Protein AF-A0A841CYA1-F1 (afdb_monomer_lite)

Structure (mmCIF, N/CA/C/O backbone):
data_AF-A0A841CYA1-F1
#
_entry.id   AF-A0A841CYA1-F1
#
loop_
_atom_site.group_PDB
_atom_site.id
_atom_site.type_symbol
_atom_site.label_atom_id
_atom_site.label_alt_id
_atom_site.label_comp_id
_atom_site.label_asym_id
_atom_site.label_entity_id
_atom_site.label_seq_id
_atom_site.pdbx_PDB_ins_code
_atom_site.Cartn_x
_atom_site.Cartn_y
_atom_site.Cartn_z
_atom_site.occupancy
_atom_site.B_iso_or_equiv
_atom_site.auth_seq_id
_atom_site.auth_comp_id
_atom_site.auth_asym_id
_atom_site.auth_atom_id
_atom_site.pdbx_PDB_model_num
ATOM 1 N N . MET A 1 1 ? -9.476 33.398 36.939 1.00 43.38 1 MET A N 1
ATOM 2 C CA . MET A 1 1 ? -9.231 31.970 36.635 1.00 43.38 1 MET A CA 1
ATOM 3 C C . MET A 1 1 ? -8.908 31.826 35.151 1.00 43.38 1 MET A C 1
ATOM 5 O O . MET A 1 1 ? -9.778 32.150 34.350 1.00 43.38 1 MET A O 1
ATOM 9 N N . PRO A 1 2 ? -7.679 31.450 34.750 1.00 40.94 2 PRO A N 1
ATOM 10 C CA . PRO A 1 2 ? -7.317 31.384 33.336 1.00 40.94 2 PRO A CA 1
ATOM 11 C C . PRO A 1 2 ? -7.799 30.070 32.703 1.00 40.94 2 PRO A C 1
ATOM 13 O O . PRO A 1 2 ? -7.555 28.984 33.229 1.00 40.94 2 PRO A O 1
ATOM 16 N N . LYS A 1 3 ? -8.497 30.185 31.566 1.00 44.31 3 LYS A N 1
ATOM 17 C CA . LYS A 1 3 ? -8.973 29.069 30.737 1.00 44.31 3 LYS A CA 1
ATOM 18 C C . LYS A 1 3 ? -7.765 28.346 30.132 1.00 44.31 3 LYS A C 1
ATOM 20 O O . LYS A 1 3 ? -6.968 28.961 29.427 1.00 44.31 3 LYS A O 1
ATOM 25 N N . LYS A 1 4 ? -7.600 27.056 30.441 1.00 46.16 4 LYS A N 1
ATOM 26 C CA . LYS A 1 4 ? -6.505 26.234 29.916 1.00 46.16 4 LYS A CA 1
ATOM 27 C C . LYS A 1 4 ? -6.812 25.785 28.484 1.00 46.16 4 LYS A C 1
ATOM 29 O O . LYS A 1 4 ? -7.894 25.297 28.192 1.00 46.16 4 LYS A O 1
ATOM 34 N N . PHE A 1 5 ? -5.807 25.993 27.643 1.00 46.50 5 PHE A N 1
ATOM 35 C CA . PHE A 1 5 ? -5.647 25.624 26.242 1.00 46.50 5 PHE A CA 1
ATOM 36 C C . PHE A 1 5 ? -6.224 24.251 25.852 1.00 46.50 5 PHE A C 1
ATOM 38 O O . PHE A 1 5 ? -5.691 23.216 26.250 1.00 46.50 5 PHE A O 1
ATOM 45 N N . GLU A 1 6 ? -7.209 24.247 24.952 1.00 38.31 6 GLU A N 1
ATOM 46 C CA . GLU A 1 6 ? -7.461 23.114 24.057 1.00 38.31 6 GLU A CA 1
ATOM 47 C C . GLU A 1 6 ? -6.358 23.082 22.995 1.00 38.31 6 GLU A C 1
ATOM 49 O O . GLU A 1 6 ? -6.368 23.836 22.019 1.00 38.31 6 GLU A O 1
ATOM 54 N N . ARG A 1 7 ? -5.373 22.199 23.174 1.00 43.72 7 ARG A N 1
ATOM 55 C CA . ARG A 1 7 ? -4.526 21.789 22.054 1.00 43.72 7 ARG A CA 1
ATOM 56 C C . ARG A 1 7 ? -5.351 20.841 21.191 1.00 43.72 7 ARG A C 1
ATOM 58 O O . ARG A 1 7 ? -5.542 19.685 21.557 1.00 43.72 7 ARG A O 1
ATOM 65 N N . ARG A 1 8 ? -5.845 21.338 20.052 1.00 40.09 8 ARG A N 1
ATOM 66 C CA . ARG A 1 8 ? -6.346 20.479 18.971 1.00 40.09 8 ARG A CA 1
ATOM 67 C C . ARG A 1 8 ? -5.257 19.452 18.636 1.00 40.09 8 ARG A C 1
ATOM 69 O O . ARG A 1 8 ? -4.107 19.866 18.467 1.00 40.09 8 ARG A O 1
ATOM 76 N N . PRO A 1 9 ? -5.570 18.154 18.513 1.00 40.59 9 PRO A N 1
ATOM 77 C CA . PRO A 1 9 ? -4.630 17.222 17.920 1.00 40.59 9 PRO A CA 1
ATOM 78 C C . PRO A 1 9 ? -4.410 17.668 16.474 1.00 40.59 9 PRO A C 1
ATOM 80 O O . PRO A 1 9 ? -5.322 17.639 15.650 1.00 40.59 9 PRO A O 1
ATOM 83 N N . THR A 1 10 ? -3.209 18.156 16.174 1.00 39.44 10 THR A N 1
ATOM 84 C CA . THR A 1 10 ? -2.743 18.313 14.800 1.00 39.44 10 THR A CA 1
ATOM 85 C C . THR A 1 10 ? -2.627 16.915 14.222 1.00 39.44 10 THR A C 1
ATOM 87 O O . THR A 1 10 ? -1.620 16.239 14.426 1.00 39.44 10 THR A O 1
ATOM 90 N N . THR A 1 11 ? -3.683 16.465 13.544 1.00 42.78 11 THR A N 1
ATOM 91 C CA . THR A 1 11 ? -3.623 15.324 12.635 1.00 42.78 11 THR A CA 1
ATOM 92 C C . THR A 1 11 ? -2.419 15.556 11.725 1.00 42.78 11 THR A C 1
ATOM 94 O O . THR A 1 11 ? -2.371 16.609 11.078 1.00 42.78 11 THR A O 1
ATOM 97 N N . PRO A 1 12 ? -1.419 14.659 11.684 1.00 43.34 12 PRO A N 1
ATOM 98 C CA . PRO A 1 12 ? -0.366 14.787 10.697 1.00 43.34 12 PRO A CA 1
ATOM 99 C C . PRO A 1 12 ? -1.053 14.747 9.336 1.00 43.34 12 PRO A C 1
ATOM 101 O O . PRO A 1 12 ? -1.700 13.761 8.985 1.00 43.34 12 PRO A O 1
ATOM 104 N N . ALA A 1 13 ? -0.995 15.862 8.608 1.00 44.53 13 ALA A N 1
ATOM 105 C CA . ALA A 1 13 ? -1.482 15.914 7.246 1.00 44.53 13 ALA A CA 1
ATOM 106 C C . ALA A 1 13 ? -0.710 14.845 6.472 1.00 44.53 13 ALA A C 1
ATOM 108 O O . ALA A 1 13 ? 0.503 14.963 6.285 1.00 44.53 13 ALA A O 1
ATOM 109 N N . LEU A 1 14 ? -1.414 13.784 6.081 1.00 48.00 14 LEU A N 1
ATOM 110 C CA . LEU A 1 14 ? -0.942 12.789 5.132 1.00 48.00 14 LEU A CA 1
ATOM 111 C C . LEU A 1 14 ? -0.715 13.525 3.808 1.00 48.00 14 LEU A C 1
ATOM 113 O O . LEU A 1 14 ? -1.609 13.662 2.983 1.00 48.00 14 LEU A O 1
ATOM 117 N N . LYS A 1 15 ? 0.478 14.108 3.668 1.00 47.72 15 LYS A N 1
ATOM 118 C CA . LYS A 1 15 ? 0.966 14.820 2.484 1.00 47.72 15 LYS A CA 1
ATOM 119 C C . LYS A 1 15 ? 1.398 13.795 1.430 1.00 47.72 15 LYS A C 1
ATOM 121 O O . LYS A 1 15 ? 2.576 13.686 1.109 1.00 47.72 15 LYS A O 1
ATOM 126 N N . GLY A 1 16 ? 0.448 13.015 0.934 1.00 50.16 16 GLY A N 1
ATOM 127 C CA . GLY A 1 16 ? 0.568 12.323 -0.345 1.00 50.16 16 GLY A CA 1
ATOM 128 C C . GLY A 1 16 ? -0.517 12.879 -1.265 1.00 50.16 16 GLY A C 1
ATOM 129 O O . GLY A 1 16 ? -1.642 13.046 -0.786 1.00 50.16 16 GLY A O 1
ATOM 130 N N . PRO A 1 17 ? -0.224 13.235 -2.529 1.00 52.44 17 PRO A N 1
ATOM 131 C CA . PRO A 1 17 ? -1.298 13.498 -3.478 1.00 52.44 17 PRO A CA 1
ATOM 132 C C . PRO A 1 17 ? -2.207 12.255 -3.542 1.00 52.44 17 PRO A C 1
ATOM 134 O O . PRO A 1 17 ? -1.697 11.135 -3.436 1.00 52.44 17 PRO A O 1
ATOM 137 N N . PRO A 1 18 ? -3.539 12.416 -3.644 1.00 61.41 18 PRO A N 1
ATOM 138 C CA . PRO A 1 18 ? -4.407 11.276 -3.899 1.00 61.41 18 PRO A CA 1
ATOM 139 C C . PRO A 1 18 ? -3.948 10.625 -5.204 1.00 61.41 18 PRO A C 1
ATOM 141 O O . PRO A 1 18 ? -3.795 11.320 -6.207 1.00 61.41 18 PRO A O 1
ATOM 144 N N . MET A 1 19 ? -3.698 9.317 -5.166 1.00 70.94 19 MET A N 1
ATOM 145 C CA . MET A 1 19 ? -3.439 8.558 -6.384 1.00 70.94 19 MET A CA 1
ATOM 146 C C . MET A 1 19 ? -4.658 8.697 -7.290 1.00 70.94 19 MET A C 1
ATOM 148 O O . MET A 1 19 ? -5.793 8.495 -6.846 1.00 70.94 19 MET A O 1
ATOM 152 N N . ASP A 1 20 ? -4.425 9.099 -8.528 1.00 75.94 20 ASP A N 1
ATOM 153 C CA . ASP A 1 20 ? -5.474 9.262 -9.513 1.00 75.94 20 ASP A CA 1
ATOM 154 C C . ASP A 1 20 ? -5.816 7.913 -10.173 1.00 75.94 20 ASP A C 1
ATOM 156 O O . ASP A 1 20 ? -5.084 6.924 -10.086 1.00 75.94 20 ASP A O 1
ATOM 160 N N . THR A 1 21 ? -6.987 7.844 -10.807 1.00 73.62 21 THR A N 1
ATOM 161 C CA . THR A 1 21 ? -7.450 6.642 -11.520 1.00 73.62 21 THR A CA 1
ATOM 162 C C . THR A 1 21 ? -6.447 6.142 -12.577 1.00 73.62 21 THR A C 1
ATOM 164 O O . THR A 1 21 ? -6.281 4.924 -12.695 1.00 73.62 21 THR A O 1
ATOM 167 N N . PRO A 1 22 ? -5.744 7.024 -13.320 1.00 80.38 22 PRO A N 1
ATOM 168 C CA . PRO A 1 22 ? -4.643 6.621 -14.194 1.00 80.38 22 PRO A CA 1
ATOM 169 C C . PRO A 1 22 ? -3.505 5.897 -13.463 1.00 80.38 22 PRO A C 1
ATOM 171 O O . PRO A 1 22 ? -3.082 4.841 -13.929 1.00 80.38 22 PRO A O 1
ATOM 174 N N . GLY A 1 23 ? -3.051 6.396 -12.306 1.00 78.50 23 GLY A N 1
ATOM 175 C CA . GLY A 1 23 ? -1.992 5.757 -11.520 1.00 78.50 23 GLY A CA 1
ATOM 176 C C . GLY A 1 23 ? -2.353 4.350 -11.034 1.00 78.50 23 GLY A C 1
ATOM 177 O O . GLY A 1 23 ? -1.523 3.444 -11.099 1.00 78.50 23 GLY A O 1
ATOM 178 N N . LEU A 1 24 ? -3.608 4.132 -10.622 1.00 81.06 24 LEU A N 1
ATOM 179 C CA . LEU A 1 24 ? -4.105 2.801 -10.241 1.00 81.06 24 LEU A CA 1
ATOM 180 C C . LEU A 1 24 ? -4.174 1.840 -11.431 1.00 81.06 24 LEU A C 1
ATOM 182 O O . LEU A 1 24 ? -3.716 0.706 -11.332 1.00 81.06 24 LEU A O 1
ATOM 186 N N . THR A 1 25 ? -4.691 2.308 -12.569 1.00 87.25 25 THR A N 1
ATOM 187 C CA . THR A 1 25 ? -4.758 1.497 -13.797 1.00 87.25 25 THR A CA 1
ATOM 188 C C . THR A 1 25 ? -3.357 1.065 -14.223 1.00 87.25 25 THR A C 1
ATOM 190 O O . THR A 1 25 ? -3.116 -0.097 -14.538 1.00 87.25 25 THR A O 1
ATOM 193 N N . ARG A 1 26 ? -2.399 1.993 -14.151 1.00 85.31 26 ARG A N 1
ATOM 194 C CA . ARG A 1 26 ? -1.009 1.723 -14.496 1.00 85.31 26 ARG A CA 1
ATOM 195 C C . ARG A 1 26 ? -0.338 0.752 -13.529 1.00 85.31 26 ARG A C 1
ATOM 197 O O . ARG A 1 26 ? 0.447 -0.091 -13.954 1.00 85.31 26 ARG A O 1
ATOM 204 N N . PHE A 1 27 ? -0.652 0.842 -12.238 1.00 85.62 27 PHE A N 1
ATOM 205 C CA . PHE A 1 27 ? -0.204 -0.142 -11.256 1.00 85.62 27 PHE A CA 1
ATOM 206 C C . PHE A 1 27 ? -0.694 -1.550 -11.610 1.00 85.62 27 PHE A C 1
ATOM 208 O O . PHE A 1 27 ? 0.117 -2.475 -11.635 1.00 85.62 27 PHE A O 1
ATOM 215 N N . ASP A 1 28 ? -1.978 -1.700 -11.939 1.00 87.88 28 ASP A N 1
ATOM 216 C CA . ASP A 1 28 ? -2.567 -2.994 -12.296 1.00 87.88 28 ASP A CA 1
ATOM 217 C C . ASP A 1 28 ? -1.926 -3.586 -13.562 1.00 87.88 28 ASP A C 1
ATOM 219 O O . ASP A 1 28 ? -1.586 -4.770 -13.584 1.00 87.88 28 ASP A O 1
ATOM 223 N N . GLU A 1 29 ? -1.666 -2.767 -14.585 1.00 89.94 29 GLU A N 1
ATOM 224 C CA . GLU A 1 29 ? -0.945 -3.189 -15.797 1.00 89.94 29 GLU A CA 1
ATOM 225 C C . GLU A 1 29 ? 0.463 -3.718 -15.489 1.00 89.94 29 GLU A C 1
ATOM 227 O O . GLU A 1 29 ? 0.876 -4.761 -16.003 1.00 89.94 29 GLU A O 1
ATOM 232 N N . LEU A 1 30 ? 1.212 -3.011 -14.638 1.00 86.94 30 LEU A N 1
ATOM 233 C CA . LEU A 1 30 ? 2.573 -3.394 -14.262 1.00 86.94 30 LEU A CA 1
ATOM 234 C C . LEU A 1 30 ? 2.588 -4.666 -13.402 1.00 86.94 30 LEU A C 1
ATOM 236 O O . LEU A 1 30 ? 3.463 -5.518 -13.573 1.00 86.94 30 LEU A O 1
ATOM 240 N N . VAL A 1 31 ? 1.610 -4.823 -12.505 1.00 87.62 31 VAL A N 1
ATOM 241 C CA . VAL A 1 31 ? 1.420 -6.048 -11.714 1.00 87.62 31 VAL A CA 1
ATOM 242 C C . VAL A 1 31 ? 1.087 -7.227 -12.623 1.00 87.62 31 VAL A C 1
ATOM 244 O O . VAL A 1 31 ? 1.678 -8.295 -12.461 1.00 87.62 31 VAL A O 1
ATOM 247 N N . GLN A 1 32 ?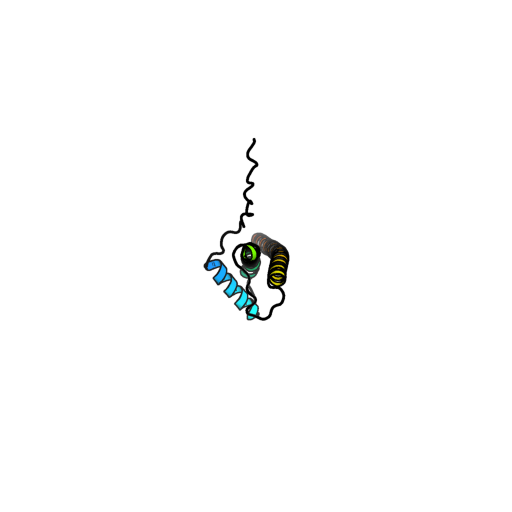 0.199 -7.035 -13.599 1.00 89.94 32 GLN A N 1
ATOM 248 C CA . GLN A 1 32 ? -0.158 -8.069 -14.566 1.00 89.94 32 GLN A CA 1
ATOM 249 C C . GLN A 1 32 ? 1.058 -8.493 -15.400 1.00 89.94 32 GLN A C 1
ATOM 251 O O . GLN A 1 32 ? 1.349 -9.683 -15.499 1.00 89.94 32 GLN A O 1
ATOM 256 N N . ALA A 1 33 ? 1.830 -7.535 -15.920 1.00 88.06 33 ALA A N 1
ATOM 257 C CA . ALA A 1 33 ? 3.049 -7.827 -16.672 1.00 88.06 33 ALA A CA 1
ATOM 258 C C . ALA A 1 33 ? 4.082 -8.611 -15.838 1.00 88.06 33 ALA A C 1
ATOM 260 O O . ALA A 1 33 ? 4.720 -9.536 -16.344 1.00 88.06 33 ALA A O 1
ATOM 261 N N . ALA A 1 34 ? 4.219 -8.284 -14.548 1.00 85.00 34 ALA A N 1
ATOM 262 C CA . ALA A 1 34 ? 5.078 -9.024 -13.628 1.00 85.00 34 ALA A CA 1
ATOM 263 C C . ALA A 1 34 ? 4.552 -10.443 -13.341 1.00 85.00 34 ALA A C 1
ATOM 265 O O . ALA A 1 34 ? 5.343 -11.386 -13.293 1.00 85.00 34 ALA A O 1
ATOM 266 N N . ALA A 1 35 ? 3.236 -10.612 -13.177 1.00 88.75 35 ALA A N 1
ATOM 267 C CA . ALA A 1 35 ? 2.599 -11.914 -12.970 1.00 88.75 35 ALA A CA 1
ATOM 268 C C . ALA A 1 35 ? 2.761 -12.840 -14.186 1.00 88.75 35 ALA A C 1
ATOM 270 O O . ALA A 1 35 ? 2.940 -14.047 -14.033 1.00 88.75 35 ALA A O 1
ATOM 271 N N . GLU A 1 36 ? 2.761 -12.264 -15.385 1.00 93.31 36 GLU A N 1
ATOM 272 C CA . GLU A 1 36 ? 3.011 -12.960 -16.649 1.00 93.31 36 GLU A CA 1
ATOM 273 C C . GLU A 1 36 ? 4.502 -13.235 -16.909 1.00 93.31 36 GLU A C 1
ATOM 275 O O . GLU A 1 36 ? 4.840 -13.853 -17.918 1.00 93.31 36 GLU A O 1
ATOM 280 N N . LEU A 1 37 ? 5.403 -12.794 -16.017 1.00 86.38 37 LEU A N 1
ATOM 281 C CA . LEU A 1 37 ? 6.861 -12.856 -16.194 1.00 86.38 37 LEU A CA 1
ATOM 282 C C . LEU A 1 37 ? 7.322 -12.236 -17.525 1.00 86.38 37 LEU A C 1
ATOM 284 O O . LEU A 1 37 ? 8.343 -12.634 -18.095 1.00 86.38 37 LEU A O 1
ATOM 288 N N . ARG A 1 38 ? 6.567 -11.252 -18.028 1.00 90.12 38 ARG A N 1
ATOM 289 C CA . ARG A 1 38 ? 6.897 -10.546 -19.262 1.00 90.12 38 ARG A CA 1
ATOM 290 C C . ARG A 1 38 ? 8.172 -9.721 -19.045 1.00 90.12 38 ARG A C 1
ATOM 292 O O . ARG A 1 38 ? 8.305 -9.073 -18.004 1.00 90.12 38 ARG A O 1
ATOM 299 N N . PRO A 1 39 ? 9.093 -9.674 -20.024 1.00 86.19 39 PRO A N 1
ATOM 300 C CA . PRO A 1 39 ? 10.184 -8.709 -20.006 1.00 86.19 39 PRO A CA 1
ATOM 301 C C . PRO A 1 39 ? 9.633 -7.282 -19.941 1.00 86.19 39 PRO A C 1
ATOM 303 O O . PRO A 1 39 ? 8.768 -6.906 -20.736 1.00 86.19 39 PRO A O 1
ATOM 306 N N . LEU A 1 40 ? 10.129 -6.506 -18.981 1.00 83.81 40 LEU A N 1
ATOM 307 C CA . LEU A 1 40 ? 9.760 -5.108 -18.795 1.00 83.81 40 LEU A CA 1
ATOM 308 C C . LEU A 1 40 ? 10.804 -4.209 -19.444 1.00 83.81 40 LEU A C 1
ATOM 310 O O . LEU A 1 40 ? 12.005 -4.403 -19.244 1.00 83.81 40 LEU A O 1
ATOM 314 N N . GLU A 1 41 ? 10.338 -3.204 -20.176 1.00 86.62 41 GLU A N 1
ATOM 315 C CA . GLU A 1 41 ? 11.209 -2.186 -20.753 1.00 86.62 41 GLU A CA 1
ATOM 316 C C . GLU A 1 41 ? 11.827 -1.312 -19.653 1.00 86.62 41 GLU A C 1
ATOM 318 O O . GLU A 1 41 ? 11.262 -1.130 -18.570 1.00 86.62 41 GLU A O 1
ATOM 323 N N . LEU A 1 42 ? 12.983 -0.704 -19.930 1.00 81.31 42 LEU A N 1
ATOM 324 C CA . LEU A 1 42 ? 13.689 0.128 -18.946 1.00 81.31 42 LEU A CA 1
ATOM 325 C C . LEU A 1 42 ? 12.829 1.306 -18.439 1.00 81.31 42 LEU A C 1
ATOM 327 O O . LEU A 1 42 ? 12.903 1.673 -17.264 1.00 81.31 42 LEU A O 1
ATOM 331 N N . ALA A 1 43 ? 11.973 1.861 -19.303 1.00 82.81 43 ALA A N 1
ATOM 332 C CA . ALA A 1 43 ? 10.999 2.884 -18.930 1.00 82.81 43 ALA A CA 1
ATOM 333 C C . ALA A 1 43 ? 9.941 2.355 -17.942 1.00 82.81 43 ALA A C 1
ATOM 335 O O . ALA A 1 43 ? 9.634 3.031 -16.961 1.00 82.81 43 ALA A O 1
ATOM 336 N N . GLU A 1 44 ? 9.447 1.130 -18.149 1.00 85.12 44 GLU A N 1
ATOM 337 C CA . GLU A 1 44 ? 8.489 0.469 -17.252 1.00 85.12 44 GLU A CA 1
ATOM 338 C C . GLU A 1 44 ? 9.141 0.160 -15.895 1.00 85.12 44 GLU A C 1
ATOM 340 O O . GLU A 1 44 ? 8.554 0.411 -14.844 1.00 85.12 44 GLU A O 1
ATOM 345 N N . LEU A 1 45 ? 10.398 -0.297 -15.891 1.00 83.31 45 LEU A N 1
ATOM 346 C CA . LEU A 1 45 ? 11.172 -0.521 -14.664 1.00 83.31 45 LEU A CA 1
ATOM 347 C C . LEU A 1 45 ? 11.364 0.765 -13.853 1.00 83.31 45 LEU A C 1
ATOM 349 O O . LEU A 1 45 ? 11.250 0.754 -12.624 1.00 83.31 45 LEU A O 1
ATOM 353 N N . HIS A 1 46 ? 11.646 1.880 -14.528 1.00 82.56 46 HIS A N 1
ATOM 354 C CA . HIS A 1 46 ? 11.752 3.182 -13.879 1.00 82.56 46 HIS A CA 1
ATOM 355 C C . HIS A 1 46 ? 10.411 3.608 -13.266 1.00 82.56 46 HIS A C 1
ATOM 357 O O . HIS A 1 46 ? 10.366 4.038 -12.110 1.00 82.56 46 HIS A O 1
ATOM 363 N N . GLU A 1 47 ? 9.320 3.440 -14.009 1.00 84.38 47 GLU A N 1
ATOM 364 C CA . GLU A 1 47 ? 7.965 3.804 -13.595 1.00 84.38 47 GLU A CA 1
ATOM 365 C C . GLU A 1 47 ? 7.466 2.989 -12.391 1.00 84.38 47 GLU A C 1
ATOM 367 O O . GLU A 1 47 ? 6.905 3.567 -11.456 1.00 84.38 47 GLU A O 1
ATOM 372 N N . ILE A 1 48 ? 7.762 1.683 -12.336 1.00 85.44 48 ILE A N 1
ATOM 373 C CA . ILE A 1 48 ? 7.366 0.789 -11.230 1.00 85.44 48 ILE A CA 1
ATOM 374 C C . ILE A 1 48 ? 7.763 1.358 -9.870 1.00 85.44 48 ILE A C 1
ATOM 376 O O . ILE A 1 48 ? 6.976 1.328 -8.926 1.00 85.44 48 ILE A O 1
ATOM 380 N N . GLY A 1 49 ? 8.980 1.892 -9.748 1.00 83.31 49 GLY A N 1
ATOM 381 C CA . GLY A 1 49 ? 9.462 2.423 -8.477 1.00 83.31 49 GLY A CA 1
ATOM 382 C C . GLY A 1 49 ? 8.669 3.641 -7.983 1.00 83.31 49 GLY A C 1
ATOM 383 O O . GLY A 1 49 ? 8.480 3.793 -6.773 1.00 83.31 49 GLY A O 1
ATOM 384 N N . ALA A 1 50 ? 8.182 4.481 -8.902 1.00 84.81 50 ALA A N 1
ATOM 385 C CA . ALA A 1 50 ? 7.360 5.647 -8.585 1.00 84.81 50 ALA A CA 1
ATOM 386 C C . ALA A 1 50 ? 5.933 5.227 -8.209 1.00 84.81 50 ALA A C 1
ATOM 388 O O . ALA A 1 50 ? 5.484 5.532 -7.103 1.00 84.81 50 ALA A O 1
ATOM 389 N N . VAL A 1 51 ? 5.281 4.431 -9.062 1.00 86.50 51 VAL A N 1
ATOM 390 C CA . VAL A 1 51 ? 3.912 3.941 -8.836 1.00 86.50 51 VAL A CA 1
ATOM 391 C C . VAL A 1 51 ? 3.828 3.139 -7.532 1.00 86.50 51 VAL A C 1
ATOM 393 O O . VAL A 1 51 ? 2.962 3.386 -6.693 1.00 86.50 51 VAL A O 1
ATOM 396 N N . LEU A 1 52 ? 4.792 2.249 -7.272 1.00 85.31 52 LEU A N 1
ATOM 397 C CA . LEU A 1 52 ? 4.851 1.485 -6.024 1.00 85.31 52 LEU A CA 1
ATOM 398 C C . LEU A 1 52 ? 5.033 2.397 -4.797 1.00 85.31 52 LEU A C 1
ATOM 400 O O . LEU A 1 52 ? 4.436 2.151 -3.749 1.00 85.31 52 LEU A O 1
ATOM 404 N N . SER A 1 53 ? 5.830 3.467 -4.909 1.00 85.06 53 SER A N 1
ATOM 405 C CA . SER A 1 53 ? 5.997 4.450 -3.829 1.00 85.06 53 SER A CA 1
ATOM 406 C C . SER A 1 53 ? 4.684 5.156 -3.492 1.00 85.06 53 SER A C 1
ATOM 408 O O . SER A 1 53 ? 4.424 5.425 -2.315 1.00 85.06 53 SER A O 1
ATOM 410 N N . GLU A 1 54 ? 3.860 5.450 -4.493 1.00 85.94 54 GLU A N 1
ATOM 411 C CA . GLU A 1 54 ? 2.552 6.074 -4.312 1.00 85.94 54 GLU A CA 1
ATOM 412 C C . GLU A 1 54 ? 1.535 5.099 -3.704 1.00 85.94 54 GLU A C 1
ATOM 414 O O . GLU A 1 54 ? 0.896 5.449 -2.708 1.00 85.94 54 GLU A O 1
ATOM 419 N N . VAL A 1 55 ? 1.450 3.854 -4.200 1.00 86.50 55 VAL A N 1
ATOM 420 C CA . VAL A 1 55 ? 0.544 2.821 -3.649 1.00 86.50 55 VAL A CA 1
ATOM 421 C C . VAL A 1 55 ? 0.851 2.584 -2.172 1.00 86.50 55 VAL A C 1
ATOM 423 O O . VAL A 1 55 ? -0.046 2.573 -1.327 1.00 86.50 55 VAL A O 1
ATOM 426 N N . ILE A 1 56 ? 2.134 2.451 -1.829 1.00 88.25 56 ILE A N 1
ATOM 427 C CA . ILE A 1 56 ? 2.570 2.225 -0.449 1.00 88.25 56 ILE A CA 1
ATOM 428 C C . ILE A 1 56 ? 2.207 3.412 0.455 1.00 88.25 56 ILE A C 1
ATOM 430 O O . ILE A 1 56 ? 1.814 3.217 1.608 1.00 88.25 56 ILE A O 1
ATOM 434 N N . GLN A 1 57 ? 2.326 4.646 -0.042 1.00 86.50 57 GLN A N 1
ATOM 435 C CA . GLN A 1 57 ? 1.932 5.838 0.713 1.00 86.50 57 GLN A CA 1
ATOM 436 C C . GLN A 1 57 ? 0.417 5.892 0.940 1.00 86.50 57 GLN A C 1
ATOM 438 O O . GLN A 1 57 ? -0.011 6.185 2.058 1.00 86.50 57 GLN A O 1
ATOM 443 N N . ALA A 1 58 ? -0.384 5.561 -0.074 1.00 85.38 58 ALA A N 1
ATOM 444 C CA . ALA A 1 58 ? -1.838 5.486 0.042 1.00 85.38 58 ALA A CA 1
ATOM 445 C C . ALA A 1 58 ? -2.276 4.397 1.040 1.00 85.38 58 ALA A C 1
ATOM 447 O O . ALA A 1 58 ? -3.095 4.653 1.925 1.00 85.38 58 ALA A O 1
ATOM 448 N N . ALA A 1 59 ? -1.670 3.209 0.977 1.00 85.56 59 ALA A N 1
ATOM 449 C CA . ALA A 1 59 ? -1.924 2.132 1.931 1.00 85.56 59 ALA A CA 1
ATOM 450 C C . ALA A 1 59 ? -1.552 2.537 3.371 1.00 85.56 59 ALA A C 1
ATOM 452 O O . ALA A 1 59 ? -2.296 2.257 4.311 1.00 85.56 59 ALA A O 1
ATOM 453 N N . ALA A 1 60 ? -0.435 3.252 3.555 1.00 85.00 60 ALA A N 1
ATOM 454 C CA . ALA A 1 60 ? -0.021 3.736 4.871 1.00 85.00 60 ALA A CA 1
ATOM 455 C C . ALA A 1 60 ? -0.998 4.788 5.419 1.00 85.00 60 ALA A C 1
ATOM 457 O O . ALA A 1 60 ? -1.345 4.752 6.599 1.00 85.00 60 ALA A O 1
ATOM 458 N N . ALA A 1 61 ? -1.486 5.690 4.563 1.00 83.69 61 ALA A N 1
ATOM 459 C CA . ALA A 1 61 ? -2.514 6.668 4.907 1.00 83.69 61 ALA A CA 1
ATOM 460 C C . ALA A 1 61 ? -3.806 5.997 5.394 1.00 83.69 61 ALA A C 1
ATOM 462 O O . ALA A 1 61 ? -4.370 6.396 6.418 1.00 83.69 61 ALA A O 1
ATOM 463 N N . LEU A 1 62 ? -4.244 4.947 4.693 1.00 86.25 62 LEU A N 1
ATOM 464 C CA . LEU A 1 62 ? -5.416 4.168 5.073 1.00 86.25 62 LEU A CA 1
ATOM 465 C C . LEU A 1 62 ? -5.209 3.451 6.413 1.00 86.25 62 LEU A C 1
ATOM 467 O O . LEU A 1 62 ? -6.073 3.545 7.282 1.00 86.25 62 LEU A O 1
ATOM 471 N N . ALA A 1 63 ? -4.056 2.809 6.620 1.00 84.94 63 ALA A N 1
ATOM 472 C CA . ALA A 1 63 ? -3.736 2.132 7.877 1.00 84.94 63 ALA A CA 1
ATOM 473 C C . ALA A 1 63 ? -3.735 3.101 9.076 1.00 84.94 63 ALA A C 1
ATOM 475 O O . ALA A 1 63 ? -4.347 2.803 10.102 1.00 84.94 63 ALA A O 1
ATOM 476 N N . VAL A 1 64 ? -3.151 4.299 8.929 1.00 84.88 64 VAL A N 1
ATOM 477 C CA . VAL A 1 64 ? -3.204 5.363 9.955 1.00 84.88 64 VAL A CA 1
ATOM 478 C C . VAL A 1 64 ? -4.645 5.798 10.231 1.00 84.88 64 VAL A C 1
ATOM 480 O O . VAL A 1 64 ? -5.037 5.998 11.388 1.00 84.88 64 VAL A O 1
ATOM 483 N N . ARG A 1 65 ? -5.466 5.946 9.183 1.00 86.62 65 ARG A N 1
ATOM 484 C CA . ARG A 1 65 ? -6.876 6.310 9.355 1.00 86.62 65 ARG A CA 1
ATOM 485 C C . ARG A 1 65 ? -7.641 5.216 10.094 1.00 86.62 65 ARG A C 1
ATOM 487 O O . ARG A 1 65 ? -8.394 5.539 11.007 1.00 86.62 65 ARG A O 1
ATOM 494 N N . MET A 1 66 ? -7.425 3.949 9.750 1.00 83.81 66 MET A N 1
ATOM 495 C CA . MET A 1 66 ? -8.039 2.806 10.429 1.00 83.81 66 MET A CA 1
ATOM 496 C C . MET A 1 66 ? -7.611 2.710 11.898 1.00 83.81 66 MET A C 1
ATOM 498 O O . MET A 1 66 ? -8.472 2.531 12.756 1.00 83.81 66 MET A O 1
ATOM 502 N N . GLU A 1 67 ? -6.326 2.892 12.218 1.00 85.81 67 GLU A N 1
ATOM 503 C CA . GLU A 1 67 ? -5.840 2.979 13.608 1.00 85.81 67 GLU A CA 1
ATOM 504 C C . GLU A 1 67 ? -6.572 4.093 14.380 1.00 85.81 67 GLU A C 1
ATOM 506 O O . GLU A 1 67 ? -7.080 3.877 15.478 1.00 85.81 67 GLU A O 1
ATOM 511 N N . THR A 1 68 ? -6.709 5.275 13.774 1.00 85.69 68 THR A N 1
ATOM 512 C CA . THR A 1 68 ? -7.386 6.422 14.402 1.00 85.69 68 THR A CA 1
ATOM 513 C C . THR A 1 68 ? -8.878 6.161 14.628 1.00 85.69 68 THR A C 1
ATOM 515 O O . THR A 1 68 ? -9.411 6.432 15.706 1.00 85.69 68 THR A O 1
ATOM 518 N N . GLU A 1 69 ? -9.577 5.632 13.623 1.00 84.56 69 GLU A N 1
ATOM 519 C CA . GLU A 1 69 ? -11.005 5.324 13.729 1.00 84.56 69 GLU A CA 1
ATOM 520 C C . GLU A 1 69 ? -11.248 4.229 14.771 1.00 84.56 69 GLU A C 1
ATOM 522 O O . GLU A 1 69 ? -12.119 4.389 15.627 1.00 84.56 69 GLU A O 1
ATOM 527 N N . THR A 1 70 ? -10.432 3.170 14.780 1.00 82.75 70 THR A N 1
ATOM 528 C CA . THR A 1 70 ? -10.543 2.077 15.760 1.00 82.75 70 THR A CA 1
ATOM 529 C C . THR A 1 70 ? -10.252 2.532 17.188 1.00 82.75 70 THR A C 1
ATOM 531 O O . THR A 1 70 ? -10.960 2.120 18.105 1.00 82.75 70 THR A O 1
ATOM 534 N N . ALA A 1 71 ? -9.314 3.461 17.395 1.00 82.25 71 ALA A N 1
ATOM 535 C CA . ALA A 1 71 ? -9.041 4.063 18.706 1.00 82.25 71 ALA A CA 1
ATOM 536 C C . ALA A 1 71 ? -10.203 4.888 19.280 1.00 82.25 71 ALA A C 1
ATOM 538 O O . ALA A 1 71 ? -10.253 5.164 20.480 1.00 82.25 71 ALA A O 1
ATOM 539 N N . THR A 1 72 ? -11.154 5.295 18.439 1.00 82.75 72 THR A N 1
ATOM 540 C CA . THR A 1 72 ? -12.343 6.041 18.870 1.00 82.75 72 THR A CA 1
ATOM 541 C C . THR A 1 72 ? -13.594 5.169 18.968 1.00 82.75 72 THR A C 1
ATOM 543 O O . THR A 1 72 ? -14.626 5.664 19.420 1.00 82.75 72 THR A O 1
ATOM 546 N N . LEU A 1 73 ? -13.537 3.889 18.578 1.00 79.56 73 LEU A N 1
ATOM 547 C CA . LEU A 1 73 ? -14.696 2.990 18.626 1.00 79.56 73 LEU A CA 1
ATOM 548 C C . LEU A 1 73 ? -15.151 2.707 20.059 1.00 79.56 73 LEU A C 1
ATOM 550 O O . LEU A 1 73 ? -16.340 2.846 20.334 1.00 79.56 73 LEU A O 1
ATOM 554 N N . SER A 1 74 ? -14.223 2.430 20.979 1.00 69.94 74 SER A N 1
ATOM 555 C CA . SER A 1 74 ? -14.534 2.194 22.401 1.00 69.94 74 SER A CA 1
ATOM 556 C C . SER A 1 74 ? -15.202 3.392 23.088 1.00 69.94 74 SER A C 1
ATOM 558 O O . SER A 1 74 ? -15.914 3.236 24.071 1.00 69.94 74 SER A O 1
ATOM 560 N N . LYS A 1 75 ? -15.013 4.603 22.549 1.00 72.19 75 LYS A N 1
ATOM 561 C CA . LYS A 1 75 ? -15.629 5.839 23.058 1.00 72.19 75 LYS A CA 1
ATOM 562 C C . LYS A 1 75 ? -17.009 6.114 22.464 1.00 72.19 75 LYS A C 1
ATOM 564 O O . LYS A 1 75 ? -17.781 6.863 23.054 1.00 72.19 75 LYS A O 1
ATOM 569 N N . ARG A 1 76 ? -17.285 5.590 21.266 1.00 67.88 76 ARG A N 1
ATOM 570 C CA . ARG A 1 76 ? -18.505 5.880 20.494 1.00 67.88 76 ARG A CA 1
ATOM 571 C C . ARG A 1 76 ? -19.572 4.803 20.644 1.00 67.88 76 ARG A C 1
ATOM 573 O O . ARG A 1 76 ? -20.749 5.110 20.484 1.00 67.88 76 ARG A O 1
ATOM 580 N N . TYR A 1 77 ? -19.176 3.571 20.947 1.00 65.25 77 TYR A N 1
ATOM 581 C CA . TYR A 1 77 ? -20.080 2.431 20.966 1.00 65.25 77 TYR A CA 1
ATOM 582 C C . TYR A 1 77 ? -19.822 1.544 22.178 1.00 65.25 77 TYR A C 1
ATOM 584 O O . TYR A 1 77 ? -18.676 1.276 22.532 1.00 65.25 77 TYR A O 1
ATOM 592 N N . VAL A 1 78 ? -20.903 1.038 22.775 1.00 65.62 78 VAL A N 1
ATOM 593 C CA . VAL A 1 78 ? -20.821 -0.096 23.698 1.00 65.62 78 VAL A CA 1
ATOM 594 C C . VAL A 1 78 ? -20.524 -1.327 22.850 1.00 65.62 78 VAL A C 1
ATOM 596 O O . VAL A 1 78 ? -21.380 -1.776 22.084 1.00 65.62 78 VAL A O 1
ATOM 599 N N . LEU A 1 79 ? -19.302 -1.845 22.951 1.00 67.25 79 LEU A N 1
ATOM 600 C CA . LEU A 1 79 ? -18.881 -3.045 22.238 1.00 67.25 79 LEU A CA 1
ATOM 601 C C . LEU A 1 79 ? -19.571 -4.246 22.880 1.00 67.25 79 LEU A C 1
ATOM 603 O O . LEU A 1 79 ? -19.137 -4.762 23.906 1.00 67.25 79 LEU A O 1
ATOM 607 N N . ARG A 1 80 ? -20.707 -4.647 22.313 1.00 60.69 80 ARG A N 1
ATOM 608 C CA . ARG A 1 80 ? -21.392 -5.867 22.729 1.00 60.69 80 ARG A CA 1
ATOM 609 C C . ARG A 1 80 ? -20.731 -7.057 22.062 1.00 60.69 80 ARG A C 1
ATOM 611 O O . ARG A 1 80 ? -20.691 -7.137 20.835 1.00 60.69 80 ARG A O 1
ATOM 618 N N . ASP A 1 81 ? -20.271 -7.985 22.886 1.00 58.34 81 ASP A N 1
ATOM 619 C CA . ASP A 1 81 ? -19.890 -9.304 22.426 1.00 58.34 81 ASP A CA 1
ATOM 620 C C . ASP A 1 81 ? -21.133 -10.028 21.882 1.00 58.34 81 ASP A C 1
ATOM 622 O O . ASP A 1 81 ? -22.046 -10.397 22.617 1.00 58.34 81 ASP A O 1
ATOM 626 N N . THR A 1 82 ? -21.200 -10.161 20.560 1.00 58.25 82 THR A N 1
ATOM 627 C CA . THR A 1 82 ? -22.202 -10.985 19.860 1.00 58.25 82 THR A CA 1
ATOM 628 C C . THR A 1 82 ? -21.584 -12.283 19.334 1.00 58.25 82 THR A C 1
ATOM 630 O O . THR A 1 82 ? -22.262 -13.068 18.679 1.00 58.25 82 THR A O 1
ATOM 633 N N . THR A 1 83 ? -20.304 -12.516 19.636 1.00 60.34 83 THR A N 1
ATOM 634 C CA . THR A 1 83 ? -19.451 -13.565 19.063 1.00 60.34 83 THR A CA 1
ATOM 635 C C . THR A 1 83 ? -18.928 -14.567 20.097 1.00 60.34 83 THR A C 1
ATOM 637 O O . THR A 1 83 ? -18.346 -15.570 19.693 1.00 60.34 83 THR A O 1
ATOM 640 N N . GLY A 1 84 ? -19.143 -14.342 21.398 1.00 57.59 84 GLY A N 1
ATOM 641 C CA . GLY A 1 84 ? -18.542 -15.126 22.483 1.00 57.59 84 GLY A CA 1
ATOM 642 C C . GLY A 1 84 ? -17.090 -14.732 22.795 1.00 57.59 84 GLY A C 1
ATOM 643 O O . GLY A 1 84 ? -16.359 -15.518 23.396 1.00 57.59 84 GLY A O 1
ATOM 644 N N . ASP A 1 85 ? -16.651 -13.559 22.333 1.00 63.16 85 ASP A N 1
ATOM 645 C CA . ASP A 1 85 ? -15.311 -13.010 22.523 1.00 63.16 85 ASP A CA 1
ATOM 646 C C . ASP A 1 85 ? -15.208 -12.351 23.911 1.00 63.16 85 ASP A C 1
ATOM 648 O O . ASP A 1 85 ? -15.880 -11.358 24.200 1.00 63.16 85 ASP A O 1
ATOM 652 N N . LEU A 1 86 ? -14.367 -12.922 24.779 1.00 64.12 86 LEU A N 1
ATOM 653 C CA . LEU A 1 86 ? -14.266 -12.577 26.204 1.00 64.12 86 LEU A CA 1
ATOM 654 C C . LEU A 1 86 ? -13.829 -11.124 26.472 1.00 64.12 86 LEU A C 1
ATOM 656 O O . LEU A 1 86 ? -14.085 -10.624 27.566 1.00 64.12 86 LEU A O 1
ATOM 660 N N . ASP A 1 87 ? -13.185 -10.456 25.506 1.00 78.44 87 ASP A N 1
ATOM 661 C CA . ASP A 1 87 ? -12.733 -9.066 25.640 1.00 78.44 87 ASP A CA 1
ATOM 662 C C . ASP A 1 87 ? -12.665 -8.322 24.280 1.00 78.44 87 ASP A C 1
ATOM 664 O O . ASP A 1 87 ? -11.642 -8.349 23.580 1.00 78.44 87 ASP A O 1
ATOM 668 N N . PRO A 1 88 ? -13.733 -7.607 23.881 1.00 75.81 88 PRO A N 1
ATOM 669 C CA . PRO A 1 88 ? -13.737 -6.819 22.650 1.00 75.81 88 PRO A CA 1
ATOM 670 C C . PRO A 1 88 ? -12.758 -5.628 22.671 1.00 75.81 88 PRO A C 1
ATOM 672 O O . PRO A 1 88 ? -12.379 -5.135 21.603 1.00 75.81 88 PRO A O 1
ATOM 675 N N . GLU A 1 89 ? -12.313 -5.162 23.843 1.00 79.75 89 GLU A N 1
ATOM 676 C CA . GLU A 1 89 ? -11.317 -4.089 23.948 1.00 79.75 89 GLU A CA 1
ATOM 677 C C . GLU A 1 89 ? -9.901 -4.599 23.653 1.00 79.75 89 GLU A C 1
ATOM 679 O O . GLU A 1 89 ? -9.139 -3.936 22.934 1.00 79.75 89 GLU A O 1
ATOM 684 N N . ALA A 1 90 ? -9.558 -5.803 24.122 1.00 83.38 90 ALA A N 1
ATOM 685 C CA . ALA A 1 90 ? -8.299 -6.463 23.772 1.00 83.38 90 ALA A CA 1
ATOM 686 C C . ALA A 1 90 ? -8.157 -6.629 22.253 1.00 83.38 90 ALA A C 1
ATOM 688 O O . ALA A 1 90 ? -7.099 -6.348 21.682 1.00 83.38 90 ALA A O 1
ATOM 689 N N . ARG A 1 91 ? -9.243 -6.994 21.567 1.00 80.81 91 ARG A N 1
ATOM 690 C CA . ARG A 1 91 ? -9.242 -7.157 20.110 1.00 80.81 91 ARG A CA 1
ATOM 691 C C . ARG A 1 91 ? -9.082 -5.839 19.355 1.00 80.81 91 ARG A C 1
ATOM 693 O O . ARG A 1 91 ? -8.364 -5.793 18.357 1.00 80.81 91 ARG A O 1
ATOM 700 N N . LEU A 1 92 ? -9.682 -4.744 19.831 1.00 83.56 92 LEU A N 1
ATOM 701 C CA . LEU A 1 92 ? -9.417 -3.413 19.265 1.00 83.56 92 LEU A CA 1
ATOM 702 C C . LEU A 1 92 ? -7.956 -2.996 19.448 1.00 83.56 92 LEU A C 1
ATOM 704 O O . LEU A 1 92 ? -7.360 -2.445 18.521 1.00 83.56 92 LEU A O 1
ATOM 708 N N . THR A 1 93 ? -7.378 -3.285 20.612 1.00 85.50 93 THR A N 1
ATOM 709 C CA . THR A 1 93 ? -5.963 -3.018 20.895 1.00 85.50 93 THR A CA 1
ATOM 710 C C . THR A 1 93 ? -5.060 -3.808 19.949 1.00 85.50 93 THR A C 1
ATOM 712 O O . THR A 1 93 ? -4.118 -3.258 19.377 1.00 85.50 93 THR A O 1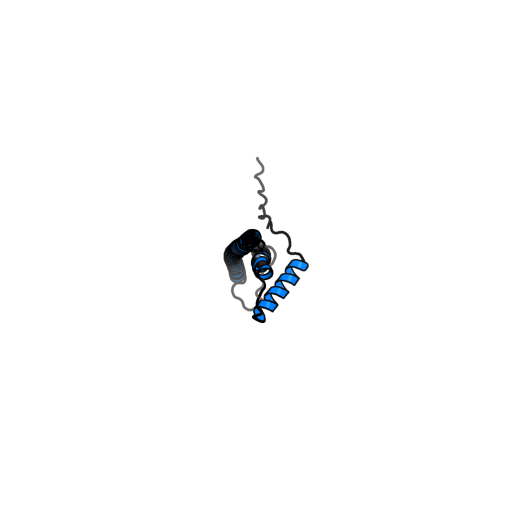
ATOM 715 N N . GLU A 1 94 ? -5.382 -5.078 19.701 1.00 86.81 94 GLU A N 1
ATOM 716 C CA . GLU A 1 94 ? -4.663 -5.899 18.730 1.00 86.81 94 GLU A CA 1
ATOM 717 C C . GLU A 1 94 ? -4.758 -5.325 17.307 1.00 86.81 94 GLU A C 1
ATOM 719 O O . GLU A 1 94 ? -3.752 -5.246 16.600 1.00 86.81 94 GLU A O 1
ATOM 724 N N . VAL A 1 95 ? -5.948 -4.894 16.878 1.00 86.44 95 VAL A N 1
ATOM 725 C CA . VAL A 1 95 ? -6.139 -4.274 15.559 1.00 86.44 95 VAL A CA 1
ATOM 726 C C . VAL A 1 95 ? -5.299 -3.003 15.425 1.00 86.44 95 VAL A C 1
ATOM 728 O O . VAL A 1 95 ? -4.631 -2.836 14.405 1.00 86.44 95 VAL A O 1
ATOM 731 N N . GLN A 1 96 ? -5.274 -2.140 16.441 1.00 86.50 96 GLN A N 1
ATOM 732 C CA . GLN A 1 96 ? -4.448 -0.926 16.439 1.00 86.50 96 GLN A CA 1
ATOM 733 C C . GLN A 1 96 ? -2.958 -1.255 16.312 1.00 86.50 96 GLN A C 1
ATOM 735 O O . GLN A 1 96 ? -2.265 -0.691 15.466 1.00 86.50 96 GLN A O 1
ATOM 740 N N . GLU A 1 97 ? -2.473 -2.218 17.094 1.00 89.31 97 GLU A N 1
ATOM 741 C CA . GLU A 1 97 ? -1.081 -2.661 17.046 1.00 89.31 97 GLU A CA 1
ATOM 742 C C . GLU A 1 97 ? -0.722 -3.270 15.677 1.00 89.31 97 GLU A C 1
ATOM 744 O O . GLU A 1 97 ? 0.340 -2.986 15.116 1.00 89.31 97 GLU A O 1
ATOM 749 N N . ARG A 1 98 ? -1.627 -4.051 15.073 1.00 89.50 98 ARG A N 1
ATOM 750 C CA . ARG A 1 98 ? -1.458 -4.569 13.705 1.00 89.50 98 ARG A CA 1
ATOM 751 C C . ARG A 1 98 ? -1.400 -3.441 12.672 1.00 89.50 98 ARG A C 1
ATOM 753 O O . ARG A 1 98 ? -0.542 -3.492 11.790 1.00 89.50 98 ARG A O 1
ATOM 760 N N . MET A 1 99 ? -2.261 -2.425 12.777 1.00 87.19 99 MET A N 1
ATOM 761 C CA . MET A 1 99 ? -2.233 -1.264 11.875 1.00 87.19 99 MET A CA 1
ATOM 762 C C . MET A 1 99 ? -0.923 -0.485 12.009 1.00 87.19 99 MET A C 1
ATOM 764 O O . MET A 1 99 ? -0.314 -0.134 10.999 1.00 87.19 99 MET A O 1
ATOM 768 N N . ARG A 1 100 ? -0.424 -0.296 13.233 1.00 87.31 100 ARG A N 1
ATOM 769 C CA . ARG A 1 100 ? 0.865 0.360 13.476 1.00 87.31 100 ARG A CA 1
ATOM 770 C C . ARG A 1 100 ? 2.027 -0.392 12.831 1.00 87.31 100 ARG A C 1
ATOM 772 O O . ARG A 1 100 ? 2.814 0.201 12.096 1.00 87.31 100 ARG A O 1
ATOM 779 N N . ARG A 1 101 ? 2.093 -1.713 13.021 1.00 91.00 101 ARG A N 1
ATOM 780 C CA . ARG A 1 101 ? 3.101 -2.561 12.358 1.00 91.00 101 ARG A CA 1
ATOM 781 C C . ARG A 1 101 ? 2.992 -2.487 10.838 1.00 91.00 101 ARG A C 1
ATOM 783 O O . ARG A 1 101 ? 4.014 -2.427 10.160 1.00 91.00 101 ARG A O 1
ATOM 790 N N . MET A 1 102 ? 1.771 -2.471 10.299 1.00 90.31 102 MET A N 1
ATOM 791 C CA . MET A 1 102 ? 1.535 -2.314 8.862 1.00 90.31 102 MET A CA 1
ATOM 792 C C . MET A 1 102 ? 2.134 -1.002 8.345 1.00 90.31 102 MET A C 1
ATOM 794 O O . MET A 1 102 ? 2.860 -1.015 7.353 1.00 90.31 102 MET A O 1
ATOM 798 N N . VAL A 1 103 ? 1.909 0.117 9.042 1.00 88.25 103 VAL A N 1
ATOM 799 C CA . VAL A 1 103 ? 2.507 1.414 8.692 1.00 88.25 103 VAL A CA 1
ATOM 800 C C . VAL A 1 103 ? 4.035 1.330 8.676 1.00 88.25 103 VAL A C 1
ATOM 802 O O . VAL A 1 103 ? 4.654 1.778 7.710 1.00 88.25 103 VAL A O 1
ATOM 805 N N . ASP A 1 104 ? 4.656 0.707 9.678 1.00 89.56 104 ASP A N 1
ATOM 806 C CA . ASP A 1 104 ? 6.115 0.553 9.733 1.00 89.56 104 ASP A CA 1
ATOM 807 C C . ASP A 1 104 ? 6.668 -0.275 8.563 1.00 89.56 104 ASP A C 1
ATOM 809 O O . ASP A 1 104 ? 7.697 0.075 7.968 1.00 89.56 104 ASP A O 1
ATOM 813 N N . PHE A 1 105 ? 5.994 -1.374 8.212 1.00 91.81 105 PHE A N 1
ATOM 814 C CA . PHE A 1 105 ? 6.365 -2.196 7.059 1.00 91.81 105 PHE A CA 1
ATOM 815 C C . PHE A 1 105 ? 6.219 -1.427 5.748 1.00 91.81 105 PHE A C 1
ATOM 817 O O . PHE A 1 105 ? 7.149 -1.423 4.938 1.00 91.81 105 PHE A O 1
ATOM 824 N N . LEU A 1 106 ? 5.110 -0.713 5.565 1.00 89.56 106 LEU A N 1
ATOM 825 C CA . LEU A 1 106 ? 4.873 0.116 4.388 1.00 89.56 106 LEU A CA 1
ATOM 826 C C . LEU A 1 106 ? 5.921 1.230 4.279 1.00 89.56 106 LEU A C 1
ATOM 828 O O . LEU A 1 106 ? 6.510 1.425 3.221 1.00 89.56 106 LEU A O 1
ATOM 832 N N . GLN A 1 107 ? 6.283 1.902 5.370 1.00 88.75 107 GLN A N 1
ATOM 833 C CA . GLN A 1 107 ? 7.351 2.906 5.343 1.00 88.75 107 GLN A CA 1
ATOM 834 C C . GLN A 1 107 ? 8.711 2.319 4.939 1.00 88.75 107 GLN A C 1
ATOM 836 O O . GLN A 1 107 ? 9.464 2.957 4.196 1.00 88.75 107 GLN A O 1
ATOM 841 N N . LYS A 1 108 ? 9.044 1.107 5.404 1.00 91.62 108 LYS A N 1
ATOM 842 C CA . LYS A 1 108 ? 10.256 0.392 4.970 1.00 91.62 108 LYS A CA 1
ATOM 843 C C . LYS A 1 108 ? 10.194 0.080 3.475 1.00 91.62 108 LYS A C 1
ATOM 845 O O . LYS A 1 108 ? 11.135 0.421 2.759 1.00 91.62 108 LYS A O 1
ATOM 850 N N . ALA A 1 109 ? 9.087 -0.486 2.998 1.00 88.69 109 ALA A N 1
ATOM 851 C CA . ALA A 1 109 ? 8.878 -0.796 1.587 1.00 88.69 109 ALA A CA 1
ATOM 852 C C . ALA A 1 109 ? 8.972 0.462 0.703 1.00 88.69 109 ALA A C 1
ATOM 854 O O . ALA A 1 109 ? 9.655 0.442 -0.317 1.00 88.69 109 ALA A O 1
ATOM 855 N N . ASN A 1 110 ? 8.412 1.593 1.144 1.00 88.12 110 ASN A N 1
ATOM 856 C CA . ASN A 1 110 ? 8.493 2.868 0.429 1.00 88.12 110 ASN A CA 1
ATOM 857 C C . ASN A 1 110 ? 9.945 3.337 0.253 1.00 88.12 110 ASN A C 1
ATOM 859 O O . ASN A 1 110 ? 10.348 3.788 -0.820 1.00 88.12 110 ASN A O 1
ATOM 863 N N . ARG A 1 111 ? 10.766 3.211 1.307 1.00 89.38 111 ARG A N 1
ATOM 864 C CA . ARG A 1 111 ? 12.199 3.531 1.220 1.00 89.38 111 ARG A CA 1
ATOM 865 C C . ARG A 1 111 ? 12.913 2.641 0.208 1.00 89.38 111 ARG A C 1
ATOM 867 O O . ARG A 1 111 ? 13.788 3.138 -0.497 1.00 89.38 111 ARG A O 1
ATOM 874 N N . HIS A 1 112 ? 12.557 1.361 0.132 1.00 88.19 112 HIS A N 1
ATOM 875 C CA . HIS A 1 112 ? 13.109 0.453 -0.872 1.00 88.19 112 HIS A CA 1
ATOM 876 C C . HIS A 1 112 ? 12.667 0.838 -2.287 1.00 88.19 112 HIS A C 1
ATOM 878 O O . HIS A 1 112 ? 13.535 1.036 -3.132 1.00 88.19 112 HIS A O 1
ATOM 884 N N . ALA A 1 113 ? 11.370 1.060 -2.518 1.00 86.69 113 ALA A N 1
ATOM 885 C CA . ALA A 1 113 ? 10.829 1.476 -3.814 1.00 86.69 113 ALA A CA 1
ATOM 886 C C . ALA A 1 113 ? 11.525 2.738 -4.352 1.00 86.69 113 ALA A C 1
ATOM 888 O O . ALA A 1 113 ? 12.027 2.748 -5.474 1.00 86.69 113 ALA A O 1
ATOM 889 N N . ARG A 1 114 ? 11.677 3.770 -3.510 1.00 85.88 114 ARG A N 1
ATOM 890 C CA . ARG A 1 114 ? 12.378 5.011 -3.881 1.00 85.88 114 ARG A CA 1
ATOM 891 C C . ARG A 1 114 ? 13.857 4.798 -4.197 1.00 85.88 114 ARG A C 1
ATOM 893 O O . ARG A 1 114 ? 14.378 5.416 -5.120 1.00 85.88 114 ARG A O 1
ATOM 900 N N . ARG A 1 115 ? 14.554 3.947 -3.436 1.00 88.62 115 ARG A N 1
ATOM 901 C CA . ARG A 1 115 ? 15.968 3.627 -3.702 1.00 88.62 115 ARG A CA 1
ATOM 902 C C . ARG A 1 115 ? 16.129 2.901 -5.033 1.00 88.62 115 ARG A C 1
ATOM 904 O O . ARG A 1 115 ? 17.027 3.260 -5.788 1.00 88.62 115 ARG A O 1
ATOM 911 N N . SER A 1 116 ? 15.254 1.942 -5.325 1.00 85.38 116 SER A N 1
ATOM 912 C CA . SER A 1 116 ? 15.235 1.237 -6.609 1.00 85.38 116 SER A CA 1
ATOM 913 C C . SER A 1 116 ? 14.947 2.193 -7.763 1.00 85.38 116 SER A C 1
ATOM 915 O O . SER A 1 116 ? 15.688 2.194 -8.739 1.00 85.38 116 SER A O 1
ATOM 917 N N . HIS A 1 117 ? 13.953 3.074 -7.613 1.00 86.88 117 HIS A N 1
ATOM 918 C CA . HIS A 1 117 ? 13.632 4.103 -8.603 1.00 86.88 117 HIS A CA 1
ATOM 919 C C . HIS A 1 117 ? 14.843 4.991 -8.927 1.00 86.88 117 HIS A C 1
ATOM 921 O O . HIS A 1 117 ? 15.218 5.139 -10.086 1.00 86.88 117 HIS A O 1
ATOM 927 N N . VAL A 1 118 ? 15.523 5.517 -7.899 1.00 87.88 118 VAL A N 1
ATOM 928 C CA . VAL A 1 118 ? 16.732 6.342 -8.076 1.00 87.88 118 VAL A CA 1
ATOM 929 C C . VAL A 1 118 ? 17.865 5.556 -8.739 1.00 87.88 118 VAL A C 1
ATOM 931 O O . VAL A 1 118 ? 18.578 6.106 -9.576 1.00 87.88 118 VAL A O 1
ATOM 934 N N . ALA A 1 119 ? 18.060 4.289 -8.370 1.00 87.31 119 ALA A N 1
ATOM 935 C CA . ALA A 1 119 ? 19.092 3.452 -8.973 1.00 87.31 119 ALA A CA 1
ATOM 936 C C . ALA A 1 119 ? 18.826 3.220 -10.468 1.00 87.31 119 ALA A C 1
ATOM 938 O O . ALA A 1 119 ? 19.728 3.420 -11.277 1.00 87.31 119 ALA A O 1
ATOM 939 N N . ILE A 1 120 ? 17.588 2.886 -10.836 1.00 85.50 120 ILE A N 1
ATOM 940 C CA . ILE A 1 120 ? 17.185 2.697 -12.234 1.00 85.50 120 ILE A CA 1
ATOM 941 C C . ILE A 1 120 ? 17.310 4.012 -13.009 1.00 85.50 120 ILE A C 1
ATOM 943 O O . ILE A 1 120 ? 17.879 4.026 -14.096 1.00 85.50 120 ILE A O 1
ATOM 947 N N . GLY A 1 121 ? 16.885 5.138 -12.428 1.00 83.69 121 GLY A N 1
ATOM 948 C CA . GLY A 1 121 ? 17.031 6.453 -13.056 1.00 83.69 121 GLY A CA 1
ATOM 949 C C . GLY A 1 121 ? 18.489 6.818 -13.367 1.00 83.69 121 GLY A C 1
ATOM 950 O O . GLY A 1 121 ? 18.767 7.418 -14.402 1.00 83.69 121 GLY A O 1
ATOM 951 N N . ARG A 1 122 ? 19.445 6.405 -12.524 1.00 86.56 122 ARG A N 1
ATOM 952 C CA . ARG A 1 122 ? 20.882 6.585 -12.805 1.00 86.56 122 ARG A CA 1
ATOM 953 C C . ARG A 1 122 ? 21.371 5.729 -13.970 1.00 86.56 122 ARG A C 1
ATOM 955 O O . ARG A 1 122 ? 22.210 6.201 -14.728 1.00 86.56 122 ARG A O 1
ATOM 962 N N . ILE A 1 123 ? 20.861 4.505 -14.111 1.00 83.38 123 ILE A N 1
ATOM 963 C CA . ILE A 1 123 ? 21.185 3.624 -15.244 1.00 83.38 123 ILE A CA 1
ATOM 964 C C . ILE A 1 123 ? 20.666 4.253 -16.542 1.00 83.38 123 ILE A C 1
ATOM 966 O O . ILE A 1 123 ? 21.442 4.456 -17.467 1.00 83.38 123 ILE A O 1
ATOM 970 N N . VAL A 1 124 ? 19.403 4.694 -16.552 1.00 80.38 124 VAL A N 1
ATOM 971 C CA . VAL A 1 124 ? 18.792 5.403 -17.693 1.00 80.38 124 VAL A CA 1
ATOM 972 C C . VAL A 1 124 ? 19.616 6.628 -18.106 1.00 80.38 124 VAL A C 1
ATOM 974 O O . VAL A 1 124 ? 19.875 6.839 -19.288 1.00 80.38 124 VAL A O 1
ATOM 977 N N . GLN A 1 125 ? 20.056 7.443 -17.142 1.00 78.44 125 GLN A N 1
ATOM 978 C CA . GLN A 1 125 ? 20.890 8.616 -17.428 1.00 78.44 125 GLN A CA 1
ATOM 979 C C . GLN A 1 125 ? 22.270 8.242 -17.982 1.00 78.44 125 GLN A C 1
ATOM 981 O O . GLN A 1 125 ? 22.779 8.936 -18.861 1.00 78.44 125 GLN A O 1
ATOM 986 N N . ALA A 1 126 ? 22.884 7.166 -17.485 1.00 76.25 126 ALA A N 1
ATOM 987 C CA . ALA A 1 126 ? 24.164 6.691 -17.997 1.00 76.25 126 ALA A CA 1
ATOM 988 C C . ALA A 1 126 ? 24.053 6.227 -19.459 1.00 76.25 126 ALA A C 1
ATOM 990 O O . ALA A 1 126 ? 24.902 6.604 -20.266 1.00 76.25 126 ALA A O 1
ATOM 991 N N . ASP A 1 127 ? 22.986 5.503 -19.808 1.00 71.69 127 ASP A N 1
ATOM 992 C CA . ASP A 1 127 ? 22.720 5.034 -21.175 1.00 71.69 127 ASP A CA 1
ATOM 993 C C . ASP A 1 127 ? 22.446 6.190 -22.151 1.00 71.69 127 ASP A C 1
ATOM 995 O O . ASP A 1 127 ? 22.926 6.197 -23.285 1.00 71.69 127 ASP A O 1
ATOM 999 N N . LEU A 1 128 ? 21.721 7.222 -21.709 1.00 71.75 128 LEU A N 1
ATOM 1000 C CA . LEU A 1 128 ? 21.512 8.427 -22.517 1.00 71.75 128 LEU A CA 1
ATOM 1001 C C . LEU A 1 128 ? 22.833 9.160 -22.786 1.00 71.75 128 LEU A C 1
ATOM 1003 O O . LEU A 1 128 ? 23.090 9.593 -23.910 1.00 71.75 128 LEU A O 1
ATOM 1007 N N . ASN A 1 129 ? 23.703 9.270 -21.782 1.00 70.81 129 ASN A N 1
ATOM 1008 C CA . ASN A 1 129 ? 24.990 9.946 -21.932 1.00 70.81 129 ASN A CA 1
ATOM 1009 C C . ASN A 1 129 ? 25.938 9.178 -22.868 1.00 70.81 129 ASN A C 1
ATOM 1011 O O . ASN A 1 129 ? 26.626 9.803 -23.672 1.00 70.81 129 ASN A O 1
ATOM 1015 N N . THR A 1 130 ? 25.961 7.842 -22.825 1.00 67.75 130 THR A N 1
ATOM 1016 C CA . THR A 1 130 ? 26.769 7.027 -23.752 1.00 67.75 130 THR A CA 1
ATOM 1017 C C . THR A 1 130 ? 26.235 7.075 -25.184 1.00 67.75 130 THR A C 1
ATOM 1019 O O . THR A 1 130 ? 27.034 7.176 -26.116 1.00 67.75 130 THR A O 1
ATOM 1022 N N . ALA A 1 131 ? 24.912 7.102 -25.377 1.00 60.72 131 ALA A N 1
ATOM 1023 C CA . ALA A 1 131 ? 24.299 7.297 -26.692 1.00 60.72 131 ALA A CA 1
ATOM 1024 C C . ALA A 1 131 ? 24.610 8.684 -27.285 1.00 60.72 131 ALA A C 1
ATOM 1026 O O . ALA A 1 131 ? 24.877 8.806 -28.478 1.00 60.72 131 ALA A O 1
ATOM 1027 N N . THR A 1 132 ? 24.647 9.722 -26.445 1.00 56.66 132 THR A N 1
ATOM 1028 C CA . THR A 1 132 ? 24.975 11.096 -26.871 1.00 56.66 132 THR A CA 1
ATOM 1029 C C . THR A 1 132 ? 26.470 11.271 -27.178 1.00 56.66 132 THR A C 1
ATOM 1031 O O . THR A 1 132 ? 26.854 12.163 -27.931 1.00 56.66 132 THR A O 1
ATOM 1034 N N . HIS A 1 133 ? 27.326 10.408 -26.623 1.00 50.69 133 HIS A N 1
ATOM 1035 C CA . HIS A 1 133 ? 28.777 10.459 -26.790 1.00 50.69 133 HIS A CA 1
ATOM 1036 C C . HIS A 1 133 ? 29.341 9.550 -27.888 1.00 50.69 133 HIS A C 1
ATOM 1038 O O . HIS A 1 133 ? 30.561 9.507 -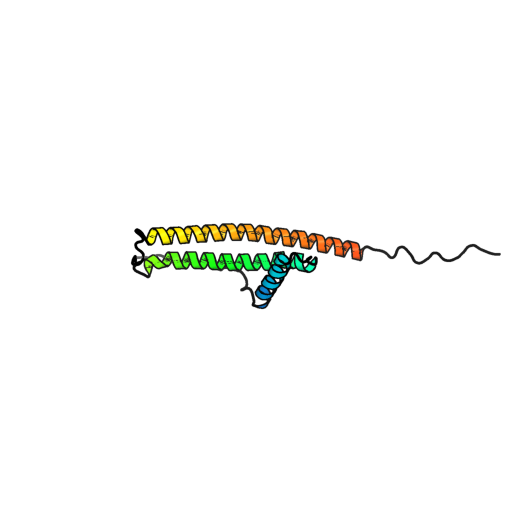28.002 1.00 50.69 133 HIS A O 1
ATOM 1044 N N . CYS A 1 134 ? 28.533 8.873 -28.716 1.00 41.81 134 CYS A N 1
ATOM 1045 C CA . CYS A 1 134 ? 29.038 8.243 -29.946 1.00 41.81 134 CYS A CA 1
ATOM 1046 C C . CYS A 1 134 ? 29.397 9.328 -30.977 1.00 41.81 134 CYS A C 1
ATOM 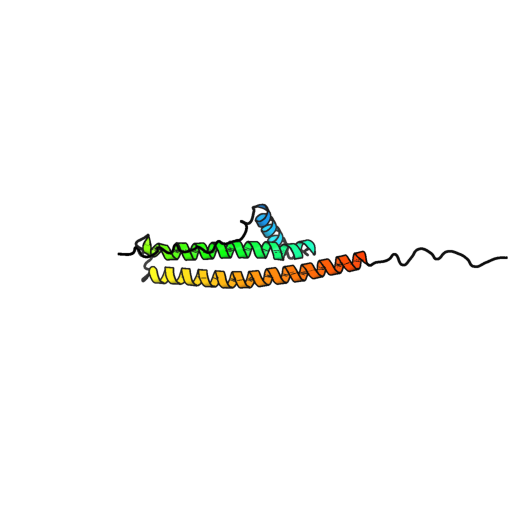1048 O O . CYS A 1 134 ? 28.486 9.872 -31.606 1.00 41.81 134 CYS A O 1
ATOM 1050 N N . PRO A 1 135 ? 30.684 9.657 -31.212 1.00 48.59 135 PRO A N 1
ATOM 1051 C CA . PRO A 1 135 ? 31.041 10.470 -32.359 1.00 48.59 135 PRO A CA 1
ATOM 1052 C C . PRO A 1 135 ? 30.969 9.551 -33.583 1.00 48.59 135 PRO A C 1
ATOM 1054 O O . PRO A 1 135 ? 31.365 8.386 -33.509 1.00 48.59 135 PRO A O 1
ATOM 1057 N N . GLU A 1 136 ? 30.505 10.052 -34.725 1.00 44.91 136 GLU A N 1
ATOM 1058 C CA . GLU A 1 136 ? 30.711 9.394 -36.018 1.00 44.91 136 GLU A CA 1
ATOM 1059 C C . GLU A 1 136 ? 32.217 9.200 -36.276 1.00 44.91 136 GLU A C 1
ATOM 1061 O O . GLU A 1 136 ? 32.881 9.993 -36.939 1.00 44.91 136 GLU A O 1
ATOM 1066 N N . ALA A 1 137 ? 32.790 8.114 -35.772 1.00 52.31 137 ALA A N 1
ATOM 1067 C CA . ALA A 1 137 ? 34.082 7.618 -36.194 1.00 52.31 137 ALA A CA 1
ATOM 1068 C C . ALA A 1 137 ? 33.847 6.714 -37.404 1.00 52.31 137 ALA A C 1
ATOM 1070 O O . ALA A 1 137 ? 33.879 5.498 -37.249 1.00 52.31 137 ALA A O 1
ATOM 1071 N N . SER A 1 138 ? 33.532 7.301 -38.570 1.00 51.69 138 SER A N 1
ATOM 1072 C CA . SER A 1 138 ? 33.798 6.763 -39.925 1.00 51.69 138 SER A CA 1
ATOM 1073 C C . SER A 1 138 ? 33.004 7.499 -41.015 1.00 51.69 138 SER A C 1
ATOM 1075 O O . SER A 1 138 ? 31.992 6.995 -41.497 1.00 51.69 138 SER A O 1
ATOM 1077 N N . ARG A 1 139 ? 33.507 8.637 -41.510 1.00 49.53 139 ARG A N 1
ATOM 1078 C CA . ARG A 1 139 ? 33.337 8.999 -42.932 1.00 49.53 139 ARG A CA 1
ATOM 1079 C C . ARG A 1 139 ? 34.373 10.033 -43.360 1.00 49.53 139 ARG A C 1
ATOM 1081 O O . ARG A 1 139 ? 34.233 11.221 -43.111 1.00 49.53 139 ARG A O 1
ATOM 1088 N N . GLY A 1 140 ? 35.436 9.544 -43.995 1.00 40.72 140 GLY A N 1
ATOM 1089 C CA . GLY A 1 140 ? 36.482 10.392 -44.566 1.00 40.72 140 GLY A CA 1
ATOM 1090 C C . GLY A 1 140 ? 37.803 9.678 -44.838 1.00 40.72 140 GLY A C 1
ATOM 1091 O O . GLY A 1 140 ? 38.855 10.219 -44.525 1.00 40.72 140 GLY A O 1
ATOM 1092 N N . ARG A 1 141 ? 37.775 8.461 -45.394 1.00 50.75 141 ARG A N 1
ATOM 1093 C CA . ARG A 1 141 ? 38.951 7.872 -46.050 1.00 50.75 141 ARG A CA 1
ATOM 1094 C C . ARG A 1 141 ? 38.559 7.509 -47.476 1.00 50.75 141 ARG A C 1
ATOM 1096 O O . ARG A 1 141 ? 38.094 6.405 -47.730 1.00 50.75 141 ARG A O 1
ATOM 1103 N N . ALA A 1 142 ? 38.698 8.478 -48.368 1.00 48.72 142 ALA A N 1
ATOM 1104 C CA . ALA A 1 142 ? 38.777 8.247 -49.799 1.00 4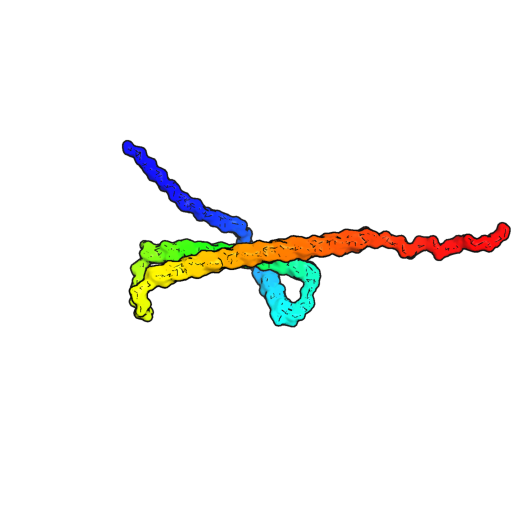8.72 142 ALA A CA 1
ATOM 1105 C C . ALA A 1 142 ? 39.787 9.246 -50.373 1.00 48.72 142 ALA A C 1
ATOM 1107 O O . ALA A 1 142 ? 39.604 10.456 -50.287 1.00 48.72 142 ALA A O 1
ATOM 1108 N N . ASP A 1 143 ? 40.864 8.661 -50.880 1.00 52.12 143 ASP A N 1
ATOM 1109 C CA . ASP A 1 143 ? 41.678 9.122 -51.996 1.00 52.12 143 ASP A CA 1
ATOM 1110 C C . ASP A 1 143 ? 42.505 10.397 -51.834 1.00 52.12 143 ASP A C 1
ATOM 1112 O O . ASP A 1 143 ? 42.066 11.518 -52.069 1.00 52.12 143 ASP A O 1
ATOM 1116 N N . GLN A 1 144 ? 43.790 10.168 -51.554 1.00 48.38 144 GLN A N 1
ATOM 1117 C CA . GLN A 1 144 ? 44.872 10.735 -52.359 1.00 48.38 144 GLN A CA 1
ATOM 1118 C C . GLN A 1 144 ? 46.125 9.854 -52.208 1.00 48.38 144 GLN A C 1
ATOM 1120 O O . GLN A 1 144 ? 47.024 10.115 -51.412 1.00 48.38 144 GLN A O 1
ATOM 1125 N N . GLN A 1 145 ? 46.151 8.754 -52.968 1.00 48.34 145 GLN A N 1
ATOM 1126 C CA . GLN A 1 145 ? 47.395 8.242 -53.548 1.00 48.34 145 GLN A CA 1
ATOM 1127 C C . GLN A 1 145 ? 47.523 8.882 -54.933 1.00 48.34 145 GLN A C 1
ATOM 1129 O O . GLN A 1 145 ? 46.540 8.966 -55.666 1.00 48.34 145 GLN A O 1
ATOM 1134 N N . GLY A 1 146 ? 48.700 9.435 -55.217 1.00 47.41 146 GLY A N 1
ATOM 1135 C CA . GLY A 1 146 ? 48.913 10.388 -56.299 1.00 47.41 146 GLY A CA 1
ATOM 1136 C C . GLY A 1 146 ? 49.195 9.808 -57.680 1.00 47.41 146 GLY A C 1
ATOM 1137 O O . GLY A 1 146 ? 49.407 8.615 -57.837 1.00 47.41 146 GLY A O 1
ATOM 1138 N N . THR A 1 147 ? 49.249 10.736 -58.633 1.00 44.16 147 THR A N 1
ATOM 1139 C CA . THR A 1 147 ? 49.910 10.765 -59.956 1.00 44.16 147 THR A CA 1
ATOM 1140 C C . THR A 1 147 ? 49.655 12.201 -60.452 1.00 44.16 147 THR A C 1
ATOM 1142 O O . THR A 1 147 ? 48.517 12.646 -60.331 1.00 44.1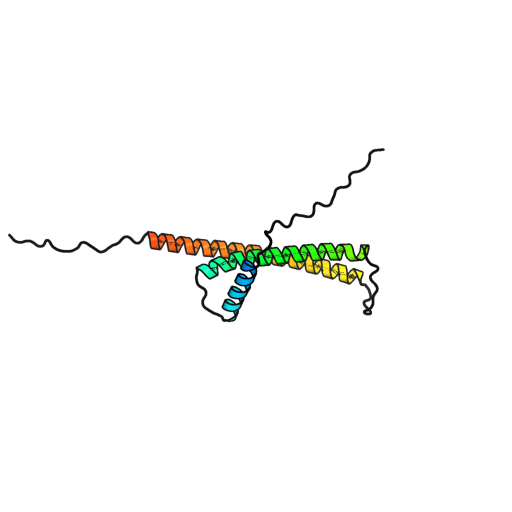6 147 THR A O 1
ATOM 1145 N N . SER A 1 148 ? 50.566 13.036 -60.944 1.00 45.44 148 SER A N 1
ATOM 1146 C CA . SER A 1 148 ? 51.929 12.945 -61.469 1.00 45.44 148 SER A CA 1
ATOM 1147 C C . SER A 1 148 ? 52.588 14.320 -61.325 1.00 45.44 148 SER A C 1
ATOM 1149 O O . SER A 1 148 ? 51.838 15.309 -61.156 1.00 45.44 148 SER A O 1
#

Sequence (148 aa):
MPKKFERRPTTPALKGPPMDTPGLTRFDELVQAAAELRPLELAELHEIGAVLSEVIQAAAALAVRMETETATLSKRYVLRDTTGDLDPEARLTEVQERMRRMVDFLQKANRHARRSHVAIGRIVQADLNTATHCPEASRGRADQQGTS

Secondary structure (DSSP, 8-state):
-PPP------------PPPPHHHHHHHHHHHHHHHTTPPPPHHHHHHHHHHHHHHHHHHHHHHHHHHHHHHTHHHHS----SS--S-HHHHHHHHHHHHHHHHHHHHHHHHHHHHHHHHHHHHHHHHHHHHHT-----S---------

Radius of gyration: 28.1 Å; chains: 1; bounding box: 74×47×98 Å

Foldseek 3Di:
DDDDDDPDPPDPPLPADPQDPVLVVLQVVLVVCVVVVHDDDLVNQLVNLVSLLNVLSVLLVVLVVLLVVLVCDVVVDDDDPPPPDPDPPVVSVVSNVVSVVSNVVSVVVSVVSNVSNVVSVVVVVVVVVVVVPDDPPDDDDDDDPDDD

pLDDT: mean 73.67, std 16.86, range [38.31, 93.31]

Organism: Planomonospora venezuelensis (NCBI:txid1999)